Protein AF-A0A920KUC7-F1 (afdb_monomer)

Secondary structure (DSSP, 8-state):
-HHHH---HHHHHHHHHTT--HHHHT--SPPPPSSEEEEEEEP-GGGSTTS--S--SS----EEEEEEESSHHHHHHHHHHTTT----SS-PPP----TT-TTHHHHHHHHHHHHT-

pLDDT: mean 86.52, std 11.38, range [48.91, 98.19]

Nearest PDB structures (foldseek):
  1ce8-assembly1_A  TM=9.757E-01  e=3.580E-06  Escherichia coli
  1c30-assembly1_A  TM=9.766E-01  e=5.708E-06  Escherichia coli
  1bxr-assembly1_A  TM=9.116E-01  e=2.400E-06  Escherichia coli
  1a9x-assembly1_A  TM=9.111E-01  e=2.743E-06  Escherichia coli
  1jdb-assembly1_B  TM=9.089E-01  e=4.996E-06  Escherichia coli

Mean predicted aligned error: 7.34 Å

Solvent-accessible surface area (backbone atoms only — not comparable to full-atom values): 7554 Å² total; per-residue (Å²): 104,44,84,54,46,72,44,65,52,71,63,49,50,52,43,42,75,73,70,48,50,50,75,79,71,68,59,82,65,86,74,72,49,91,45,36,70,34,79,34,77,32,64,60,59,90,81,42,82,89,59,83,85,73,90,64,97,66,91,70,59,81,47,72,35,73,9,72,27,89,41,65,70,56,4,44,53,48,15,53,50,60,75,70,54,83,77,72,93,76,71,91,80,89,85,83,78,57,96,87,51,89,62,57,64,66,52,52,52,56,50,53,65,59,73,79,110

Radius of gyration: 20.12 Å; Cα contacts (8 Å, |Δi|>4): 106; chains: 1; bounding box: 48×41×48 Å

Foldseek 3Di:
DCVQLVNPVVVLVVVVVVPDDCVRSVNPDDRDGPWDKDKDFAAPPVVDPPDDPDDDPDDRGDDIDMATDRDPVRRVVRRCVVNVDDDDQADDDDDDDDPVDPCRVVVVVVVVVSNVD

Sequence (117 aa):
MAKATGQPLARIATRLMAGETLQQVGLTTEPQPPLQTIKEAVLPFRRFPGADTVLGPEMRSTGEVMGSADSFGMAYAKAELGPAKHYPPQAQCFCRPTTATNRSGSLAERLAKRASL

Structure (mmCIF, N/CA/C/O backbone):
data_AF-A0A920KUC7-F1
#
_entry.id   AF-A0A920KUC7-F1
#
loop_
_atom_site.group_PDB
_atom_site.id
_atom_site.type_symbol
_atom_site.label_atom_id
_atom_site.label_alt_id
_atom_site.label_comp_id
_atom_site.label_asym_id
_atom_site.label_entity_id
_atom_site.label_seq_id
_atom_site.pdbx_PDB_ins_code
_atom_site.Cartn_x
_atom_site.Cartn_y
_atom_site.Cartn_z
_atom_site.occupancy
_atom_site.B_iso_or_equiv
_atom_site.auth_seq_id
_atom_site.auth_comp_id
_atom_site.auth_asym_id
_atom_site.auth_atom_id
_atom_site.pdbx_PDB_model_num
ATOM 1 N N . MET A 1 1 ? -2.573 1.722 3.716 1.00 86.56 1 MET A N 1
ATOM 2 C CA . MET A 1 1 ? -2.885 1.710 5.162 1.00 86.56 1 MET A CA 1
ATOM 3 C C . MET A 1 1 ? -4.259 1.140 5.476 1.00 86.56 1 MET A C 1
ATOM 5 O O . MET A 1 1 ? -4.277 0.037 5.984 1.00 86.56 1 MET A O 1
ATOM 9 N N . ALA A 1 2 ? -5.383 1.773 5.113 1.00 92.50 2 ALA A N 1
ATOM 10 C CA . ALA A 1 2 ? -6.730 1.270 5.456 1.00 92.50 2 ALA A CA 1
ATOM 11 C C . ALA A 1 2 ? -6.964 -0.223 5.127 1.00 92.50 2 ALA A C 1
ATOM 13 O O . ALA A 1 2 ? -7.384 -0.994 5.980 1.00 92.50 2 ALA A O 1
ATOM 14 N N . LYS A 1 3 ? -6.605 -0.665 3.912 1.00 93.25 3 LYS A N 1
ATOM 15 C CA . LYS A 1 3 ? -6.687 -2.086 3.521 1.00 93.25 3 LYS A CA 1
ATOM 16 C C . LYS A 1 3 ? -5.716 -2.998 4.280 1.00 93.25 3 LYS A C 1
ATOM 18 O O . LYS A 1 3 ? -6.011 -4.167 4.455 1.00 93.25 3 LYS A O 1
ATOM 23 N N . ALA A 1 4 ? -4.562 -2.478 4.696 1.00 94.75 4 ALA A N 1
ATOM 24 C CA . ALA A 1 4 ? -3.546 -3.249 5.412 1.00 94.75 4 ALA A CA 1
ATOM 25 C C . ALA A 1 4 ? -3.953 -3.494 6.871 1.00 94.75 4 ALA A C 1
ATOM 27 O O . ALA A 1 4 ? -3.720 -4.568 7.408 1.00 94.75 4 ALA A O 1
ATOM 28 N N . THR A 1 5 ? -4.575 -2.495 7.499 1.00 93.50 5 THR A N 1
ATOM 29 C CA . THR A 1 5 ? -5.006 -2.540 8.901 1.00 93.50 5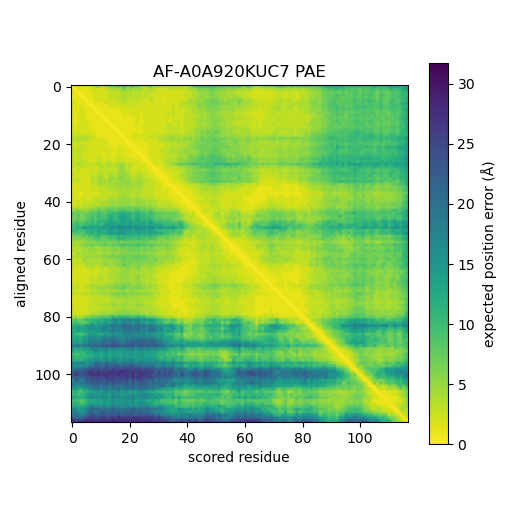 THR A CA 1
ATOM 30 C C . THR A 1 5 ? -6.444 -3.027 9.075 1.00 93.50 5 THR A C 1
ATOM 32 O O . THR A 1 5 ? -6.877 -3.255 10.198 1.00 93.50 5 THR A O 1
ATOM 35 N N . GLY A 1 6 ? -7.214 -3.129 7.987 1.00 93.25 6 GLY A N 1
ATOM 36 C CA . GLY A 1 6 ? -8.649 -3.431 8.018 1.00 93.25 6 GLY A CA 1
ATOM 37 C C . GLY A 1 6 ? -9.521 -2.282 8.539 1.00 93.25 6 GLY A C 1
ATOM 38 O O . GLY A 1 6 ? -10.737 -2.428 8.625 1.00 93.25 6 GLY A O 1
ATOM 39 N N . GLN A 1 7 ? -8.928 -1.131 8.869 1.00 94.12 7 GLN A N 1
ATOM 40 C CA . GLN A 1 7 ? -9.648 -0.000 9.444 1.00 94.12 7 GLN A CA 1
ATOM 41 C C . GLN A 1 7 ? -10.237 0.898 8.348 1.00 94.12 7 GLN A C 1
ATOM 43 O O . GLN A 1 7 ? -9.507 1.316 7.440 1.00 94.12 7 GLN A O 1
ATOM 48 N N . PRO A 1 8 ? -11.526 1.283 8.429 1.00 94.94 8 PRO A N 1
ATOM 49 C CA . PRO A 1 8 ? -12.152 2.191 7.472 1.00 94.94 8 PRO A CA 1
ATOM 50 C C . PRO A 1 8 ? -11.743 3.651 7.749 1.00 94.94 8 PRO A C 1
ATOM 52 O O . PRO A 1 8 ? -12.571 4.491 8.097 1.00 94.94 8 PRO A O 1
ATOM 55 N N . LEU A 1 9 ? -10.452 3.965 7.583 1.00 94.69 9 LEU A N 1
ATOM 56 C CA . LEU A 1 9 ? -9.844 5.234 8.007 1.00 94.69 9 LEU A CA 1
ATOM 57 C C . LEU A 1 9 ? -10.532 6.478 7.425 1.00 94.69 9 LEU A C 1
ATOM 59 O O . LEU A 1 9 ? -10.701 7.455 8.141 1.00 94.69 9 LEU A O 1
ATOM 63 N N . ALA A 1 10 ? -10.994 6.443 6.171 1.00 96.12 10 ALA A N 1
ATOM 64 C CA . ALA A 1 10 ? -11.725 7.566 5.573 1.00 96.12 10 ALA A CA 1
ATOM 65 C C . ALA A 1 10 ? -13.085 7.819 6.259 1.00 96.12 10 ALA A C 1
ATOM 67 O O . ALA A 1 10 ? -13.475 8.963 6.494 1.00 96.12 10 ALA A O 1
ATOM 68 N N . ARG A 1 11 ? -13.796 6.750 6.643 1.00 96.19 11 ARG A N 1
ATOM 69 C CA . ARG A 1 11 ? -15.055 6.844 7.399 1.00 96.19 11 ARG A CA 1
ATOM 70 C C . ARG A 1 11 ? -14.814 7.321 8.831 1.00 96.19 11 ARG A C 1
ATOM 72 O O . ARG A 1 11 ? -15.609 8.074 9.376 1.00 96.19 11 ARG A O 1
ATOM 79 N N . ILE A 1 12 ? -13.717 6.887 9.445 1.00 96.25 12 ILE A N 1
ATOM 80 C CA . ILE A 1 12 ? -13.323 7.359 10.775 1.00 96.25 12 ILE A CA 1
ATOM 81 C C . ILE A 1 12 ? -12.975 8.852 10.715 1.00 96.25 12 ILE A C 1
ATOM 83 O O . ILE A 1 12 ? -13.512 9.631 11.493 1.00 96.25 12 ILE A O 1
ATOM 87 N N . ALA A 1 13 ? -12.159 9.272 9.745 1.00 96.38 13 ALA A N 1
ATOM 88 C CA . ALA A 1 13 ? -11.766 10.669 9.573 1.00 96.38 13 ALA A CA 1
ATOM 89 C C . ALA A 1 13 ? -12.971 11.595 9.351 1.00 96.38 13 ALA A C 1
ATOM 91 O O . ALA A 1 13 ? -13.027 12.676 9.923 1.00 96.38 13 ALA A O 1
ATOM 92 N N . THR A 1 14 ? -13.965 11.164 8.570 1.00 98.06 14 THR A N 1
ATOM 93 C CA . THR A 1 14 ? -15.197 11.947 8.357 1.00 98.06 14 THR A CA 1
ATOM 94 C C . THR A 1 14 ? -16.026 12.116 9.628 1.00 98.06 14 THR A C 1
ATOM 96 O O . THR A 1 14 ? -16.520 13.212 9.871 1.00 98.06 14 THR A O 1
ATOM 99 N N . ARG A 1 15 ? -16.115 11.090 10.484 1.00 98.06 15 ARG A N 1
ATOM 100 C CA . ARG A 1 15 ? -16.755 11.194 11.809 1.00 98.06 15 ARG A CA 1
ATOM 101 C C . ARG A 1 15 ? -16.008 12.144 12.746 1.00 98.06 15 ARG A C 1
ATOM 103 O O . ARG A 1 15 ? -16.635 12.969 13.401 1.00 98.06 15 ARG A O 1
ATOM 110 N N . LEU A 1 16 ? -14.675 12.082 12.749 1.00 97.69 16 LEU A N 1
ATOM 111 C CA . LEU A 1 16 ? -13.844 13.015 13.519 1.00 97.69 16 LEU A CA 1
ATOM 112 C C . LEU A 1 16 ? -14.050 14.465 13.057 1.00 97.69 16 LEU A C 1
ATOM 114 O O . LEU A 1 16 ? -14.238 15.356 13.878 1.00 97.69 16 LEU A O 1
ATOM 118 N N . MET A 1 17 ? -14.086 14.702 11.741 1.00 98.19 17 MET A N 1
ATOM 119 C CA . MET A 1 17 ? -14.386 16.029 11.184 1.00 98.19 17 MET A CA 1
ATOM 120 C C . MET A 1 17 ? -15.801 16.516 11.532 1.00 98.19 17 MET A C 1
ATOM 122 O O . MET A 1 17 ? -16.015 17.720 11.624 1.00 98.19 17 MET A O 1
ATOM 126 N N . ALA A 1 18 ? -16.752 15.604 11.755 1.00 98.19 18 ALA A N 1
ATOM 127 C CA . ALA A 1 18 ? -18.110 15.923 12.200 1.00 98.19 18 ALA A CA 1
ATOM 128 C C . ALA A 1 18 ? -18.224 16.190 13.717 1.00 98.19 18 ALA A C 1
ATOM 130 O O . ALA A 1 18 ? -19.320 16.464 14.201 1.00 98.19 18 ALA A O 1
ATOM 131 N N . GLY A 1 19 ? -17.113 16.133 14.461 1.00 97.94 19 GLY A N 1
ATOM 132 C CA . GLY A 1 19 ? -17.051 16.465 15.887 1.00 97.94 19 GLY A CA 1
ATOM 133 C C . GLY A 1 19 ? -17.015 15.264 16.834 1.00 97.94 19 GLY A C 1
ATOM 134 O O . GLY A 1 19 ? -17.008 15.463 18.048 1.00 97.94 19 GLY A O 1
ATOM 135 N N . GLU A 1 20 ? -16.973 14.031 16.321 1.00 98.12 20 GLU A N 1
ATOM 136 C CA . GLU A 1 20 ? -16.756 12.859 17.173 1.00 98.12 20 GLU A CA 1
ATOM 137 C C . GLU A 1 20 ? -15.304 12.781 17.674 1.00 98.12 20 GLU A C 1
ATOM 139 O O . GLU A 1 20 ? -14.362 13.204 17.002 1.00 98.12 20 GLU A O 1
ATOM 144 N N . THR A 1 21 ? -15.097 12.194 18.851 1.00 97.69 21 THR A N 1
ATOM 145 C CA . THR A 1 21 ? -13.767 11.972 19.430 1.00 97.69 21 THR A CA 1
ATOM 146 C C . THR A 1 21 ? -13.176 10.620 19.022 1.00 97.69 21 THR A C 1
ATOM 148 O O . THR A 1 21 ? -13.885 9.699 18.610 1.00 97.69 21 THR A O 1
ATOM 151 N N . LEU A 1 22 ? -11.860 10.451 19.203 1.00 96.12 22 LEU A N 1
ATOM 152 C CA . LEU A 1 22 ? -11.170 9.174 18.965 1.00 96.12 22 LEU A CA 1
ATOM 153 C C . LEU A 1 22 ? -11.753 8.020 19.801 1.00 96.12 22 LEU A C 1
ATOM 155 O O . LEU A 1 22 ? -11.808 6.881 19.333 1.00 96.12 22 LEU A O 1
ATOM 159 N N . GLN A 1 23 ? -12.237 8.319 21.010 1.00 96.62 23 GLN A N 1
ATOM 160 C CA . GLN A 1 23 ? -12.908 7.355 21.881 1.00 96.62 23 GLN A CA 1
ATOM 161 C C . GLN A 1 23 ? -14.254 6.907 21.294 1.00 96.62 23 GLN A C 1
ATOM 163 O O . GLN A 1 23 ? -14.556 5.717 21.313 1.00 96.62 23 GLN A O 1
ATOM 168 N N . GLN A 1 24 ? -15.039 7.831 20.728 1.00 96.94 24 GLN A N 1
ATOM 169 C CA . GLN A 1 24 ? -16.347 7.536 20.122 1.00 96.94 24 GLN A CA 1
ATOM 170 C C . GLN A 1 24 ? -16.233 6.735 18.814 1.00 96.94 24 GLN A C 1
ATOM 172 O O . GLN A 1 24 ? -17.100 5.917 18.492 1.00 96.94 24 GLN A O 1
ATOM 177 N N . VAL A 1 25 ? -15.148 6.930 18.059 1.00 95.75 25 VAL A N 1
ATOM 178 C CA . VAL A 1 25 ? -14.870 6.157 16.834 1.00 95.75 25 VAL A CA 1
ATOM 179 C C . VAL A 1 25 ? -14.098 4.858 17.092 1.00 95.75 25 VAL A C 1
ATOM 181 O O . VAL A 1 25 ? -13.931 4.073 16.160 1.00 95.75 25 VAL A O 1
ATOM 184 N N . GLY A 1 26 ? -13.654 4.612 18.330 1.00 93.62 26 GLY A N 1
ATOM 185 C CA . GLY A 1 26 ? -12.977 3.377 18.736 1.00 93.62 26 GLY A CA 1
ATOM 186 C C . GLY A 1 26 ? -11.540 3.224 18.223 1.00 93.62 26 GLY A C 1
ATOM 187 O O . GLY A 1 26 ? -11.032 2.107 18.187 1.00 93.62 26 GLY A O 1
ATOM 188 N N . LEU A 1 27 ? -10.879 4.317 17.821 1.00 9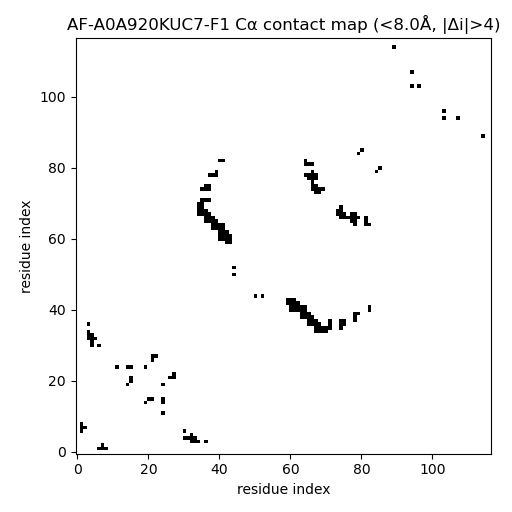3.38 27 LEU A N 1
ATOM 189 C CA . LEU A 1 27 ? -9.491 4.312 17.336 1.00 93.38 27 LEU A CA 1
ATOM 190 C C . LEU A 1 27 ? -8.567 4.947 18.381 1.00 93.38 27 LEU A C 1
ATOM 192 O O . LEU A 1 27 ? -8.037 6.040 18.194 1.00 93.38 27 LEU A O 1
ATOM 196 N N . THR A 1 28 ? -8.427 4.272 19.519 1.00 93.75 28 THR A N 1
ATOM 197 C CA . THR A 1 28 ? -7.632 4.747 20.664 1.00 93.75 28 THR A CA 1
ATOM 198 C C . THR A 1 28 ? -6.190 4.245 20.652 1.00 93.75 28 THR A C 1
ATOM 200 O O . THR A 1 28 ? -5.356 4.767 21.388 1.00 93.75 28 THR A O 1
ATOM 203 N N . THR A 1 29 ? -5.883 3.258 19.813 1.00 93.62 29 THR A N 1
ATOM 204 C CA . THR A 1 29 ? -4.544 2.692 19.634 1.00 93.62 29 THR A CA 1
ATOM 205 C C . THR A 1 29 ? -4.200 2.598 18.152 1.00 93.62 29 THR A C 1
ATOM 207 O O . THR A 1 29 ? -5.082 2.558 17.290 1.00 93.62 29 THR A O 1
ATOM 210 N N . GLU A 1 30 ? -2.903 2.581 17.841 1.00 92.81 30 GLU 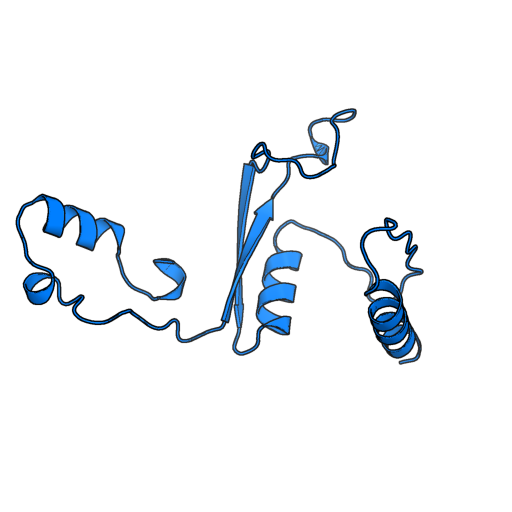A N 1
ATOM 211 C CA . GLU A 1 30 ? -2.441 2.423 16.466 1.00 92.81 30 GLU A CA 1
ATOM 212 C C . GLU A 1 30 ? -2.720 0.992 15.970 1.00 92.81 30 GLU A C 1
ATOM 214 O O . GLU A 1 30 ? -2.215 0.027 16.556 1.00 92.81 30 GLU A O 1
ATOM 219 N N . PRO A 1 31 ? -3.511 0.821 14.896 1.00 91.88 31 PRO A N 1
ATOM 220 C CA . PRO A 1 31 ? -3.867 -0.496 14.402 1.00 91.88 31 PRO A CA 1
ATOM 221 C C . PRO A 1 31 ? -2.655 -1.163 13.749 1.00 91.88 31 PRO A C 1
ATOM 223 O O . PRO A 1 31 ? -2.083 -0.644 12.791 1.00 91.88 31 PRO A O 1
ATOM 226 N N . GLN A 1 32 ? -2.303 -2.350 14.236 1.00 92.50 32 GLN A N 1
ATOM 227 C CA . GLN A 1 32 ? -1.206 -3.143 13.692 1.00 92.50 32 GLN A CA 1
ATOM 228 C C . GLN A 1 32 ? -1.711 -4.029 12.542 1.00 92.50 32 GLN A C 1
ATOM 230 O O . GLN A 1 32 ? -2.657 -4.797 12.740 1.00 92.50 32 GLN A O 1
ATOM 235 N N . PRO A 1 33 ? -1.120 -3.946 11.335 1.00 93.06 33 PRO A N 1
ATOM 236 C CA . PRO A 1 33 ? -1.436 -4.870 10.253 1.00 93.06 33 PRO A CA 1
ATOM 237 C C . PRO A 1 33 ? -1.126 -6.321 10.662 1.00 93.06 33 PRO A C 1
ATOM 239 O O . PRO A 1 33 ? -0.036 -6.578 11.172 1.00 93.06 33 PRO A O 1
ATOM 242 N N . PRO A 1 34 ? -2.022 -7.289 10.402 1.00 93.38 34 PRO A N 1
ATOM 243 C CA . PRO A 1 34 ? -1.778 -8.694 10.737 1.00 93.38 34 PRO A CA 1
ATOM 244 C C . PRO A 1 34 ? -0.756 -9.362 9.805 1.00 93.38 34 PRO A C 1
ATOM 246 O O . PRO A 1 34 ? -0.178 -10.384 10.156 1.00 93.38 34 PRO A O 1
ATOM 249 N N . LEU A 1 35 ? -0.548 -8.798 8.611 1.00 95.81 35 LEU A N 1
ATOM 250 C CA . LEU A 1 35 ? 0.352 -9.309 7.579 1.00 95.81 35 LEU A CA 1
ATOM 251 C C . LEU A 1 35 ? 1.315 -8.222 7.118 1.00 95.81 35 LEU A C 1
ATOM 253 O O . LEU A 1 35 ? 0.958 -7.039 7.050 1.00 95.81 35 LEU A O 1
ATOM 257 N N . GLN A 1 36 ? 2.491 -8.647 6.659 1.00 96.00 36 GLN A N 1
ATOM 258 C CA . GLN A 1 36 ? 3.382 -7.767 5.919 1.00 96.00 36 GLN A CA 1
ATOM 259 C C . GLN A 1 36 ? 2.728 -7.377 4.603 1.00 96.00 36 GLN A C 1
ATOM 261 O O . GLN A 1 36 ? 2.258 -8.221 3.839 1.00 96.00 36 GLN A O 1
ATOM 266 N N . THR A 1 37 ? 2.688 -6.076 4.349 1.00 96.25 37 THR A N 1
ATOM 267 C CA . THR A 1 37 ? 1.954 -5.500 3.232 1.00 96.25 37 THR A CA 1
ATOM 268 C C . THR A 1 37 ? 2.816 -4.472 2.526 1.00 96.25 37 THR A C 1
ATOM 270 O O . THR A 1 37 ? 3.270 -3.509 3.140 1.00 96.25 37 THR A O 1
ATOM 273 N N . ILE A 1 38 ? 3.013 -4.659 1.225 1.00 96.50 38 ILE A N 1
ATOM 274 C CA . ILE A 1 38 ? 3.896 -3.835 0.402 1.00 96.50 38 ILE A CA 1
ATOM 275 C C . ILE A 1 38 ? 3.098 -3.225 -0.739 1.00 96.50 38 ILE A C 1
ATOM 277 O O . ILE A 1 38 ? 2.286 -3.900 -1.370 1.00 96.50 38 ILE A O 1
ATOM 281 N N . LYS A 1 39 ? 3.335 -1.936 -0.986 1.00 95.94 39 LYS A N 1
ATOM 282 C CA . LYS A 1 39 ? 2.780 -1.189 -2.112 1.00 95.94 39 LYS A CA 1
ATOM 283 C C . LYS A 1 39 ? 3.877 -0.974 -3.143 1.00 95.94 39 LYS A C 1
ATOM 285 O O . LYS A 1 39 ? 4.897 -0.381 -2.805 1.00 95.94 39 LYS A O 1
ATOM 290 N N . GLU A 1 40 ? 3.626 -1.388 -4.376 1.00 95.44 40 GLU A N 1
ATOM 291 C CA .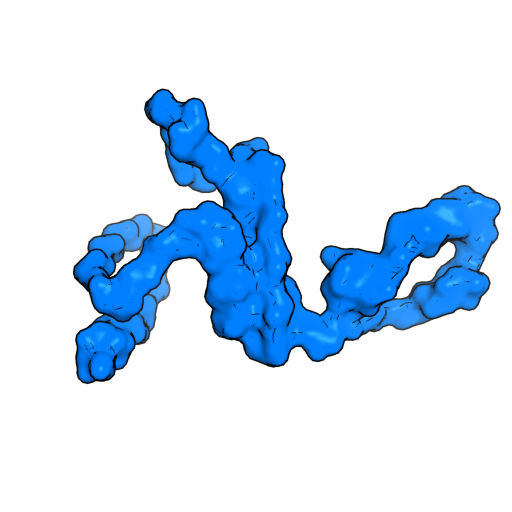 GLU A 1 40 ? 4.526 -1.167 -5.508 1.00 95.44 40 GLU A CA 1
ATOM 292 C C . GLU A 1 40 ? 3.858 -0.248 -6.536 1.00 95.44 40 GLU A C 1
ATOM 294 O O . GLU A 1 40 ? 2.641 -0.298 -6.742 1.00 95.44 40 GLU A O 1
ATOM 299 N N . ALA A 1 41 ? 4.638 0.643 -7.148 1.00 94.00 41 ALA A N 1
ATOM 300 C CA . ALA A 1 41 ? 4.135 1.617 -8.110 1.00 94.00 41 ALA A CA 1
ATOM 301 C C . ALA A 1 41 ? 4.129 1.055 -9.541 1.00 94.00 41 ALA A C 1
ATOM 303 O O . ALA A 1 41 ? 5.040 0.344 -9.960 1.00 94.00 41 ALA A O 1
ATOM 304 N N . VAL A 1 42 ? 3.119 1.429 -10.328 1.00 91.56 42 VAL A N 1
ATOM 305 C CA . VAL A 1 42 ? 3.026 1.098 -11.756 1.00 91.56 42 VAL A CA 1
ATOM 306 C C . VAL A 1 42 ? 3.416 2.324 -12.576 1.00 91.56 42 VAL A C 1
ATOM 308 O O . VAL A 1 42 ? 2.748 3.363 -12.528 1.00 91.56 42 VAL A O 1
ATOM 311 N N . LEU A 1 43 ? 4.507 2.205 -13.333 1.00 90.19 43 LEU A N 1
ATOM 312 C CA . LEU A 1 43 ? 5.074 3.285 -14.143 1.00 90.19 43 LEU A CA 1
ATOM 313 C C . LEU A 1 43 ? 4.717 3.089 -15.628 1.00 90.19 43 LEU A C 1
ATOM 315 O O . LEU A 1 43 ? 4.855 1.980 -16.151 1.00 90.19 43 LEU A O 1
ATOM 319 N N . PRO A 1 44 ? 4.273 4.138 -16.342 1.00 87.62 44 PRO A N 1
ATOM 320 C CA . PRO A 1 44 ? 3.754 4.025 -17.705 1.00 87.62 44 PRO A CA 1
ATOM 321 C C . PRO A 1 44 ? 4.853 4.010 -18.788 1.00 87.62 44 PRO A C 1
ATOM 323 O O . PRO A 1 44 ? 4.616 4.469 -19.902 1.00 87.62 44 PRO A O 1
ATOM 326 N N . PHE A 1 45 ? 6.048 3.476 -18.510 1.00 82.88 45 PHE A N 1
ATOM 327 C CA . PHE A 1 45 ? 7.206 3.573 -19.417 1.00 82.88 45 PHE A CA 1
ATOM 328 C C . PHE A 1 45 ? 6.954 2.989 -20.812 1.00 82.88 45 PHE A C 1
ATOM 330 O O . PHE A 1 45 ? 7.407 3.539 -21.808 1.00 82.88 45 PHE A O 1
ATOM 337 N N . ARG A 1 46 ? 6.159 1.916 -20.911 1.00 81.81 46 ARG A N 1
ATOM 338 C CA . ARG A 1 46 ? 5.792 1.311 -22.205 1.00 81.81 46 ARG A CA 1
ATOM 339 C C . ARG A 1 46 ? 4.913 2.211 -23.076 1.00 81.81 46 ARG A C 1
ATOM 341 O O . ARG A 1 46 ? 4.859 2.003 -24.281 1.00 81.81 46 ARG A O 1
ATOM 348 N N . ARG A 1 47 ? 4.191 3.163 -22.479 1.00 84.38 47 ARG A N 1
ATOM 349 C CA . ARG A 1 47 ? 3.272 4.054 -23.203 1.00 84.38 47 ARG A CA 1
ATOM 350 C C . ARG A 1 47 ? 3.970 5.290 -23.771 1.00 84.38 47 ARG A C 1
ATOM 352 O O . ARG A 1 47 ? 3.429 5.898 -24.684 1.00 84.38 47 ARG A O 1
ATOM 359 N N . PHE A 1 48 ? 5.146 5.644 -23.253 1.00 87.00 48 PHE A N 1
ATOM 360 C CA . PHE A 1 48 ? 5.870 6.863 -23.618 1.00 87.00 48 PHE A CA 1
ATOM 361 C C . PHE A 1 48 ? 7.309 6.535 -24.046 1.00 87.00 48 PHE A C 1
ATOM 363 O O . PHE A 1 48 ? 8.249 6.763 -23.279 1.00 87.00 48 PHE A O 1
ATOM 370 N N . PRO A 1 49 ? 7.506 5.967 -25.251 1.00 83.69 49 PRO A N 1
ATOM 371 C CA . PRO A 1 49 ? 8.845 5.707 -25.771 1.00 83.69 49 PRO A CA 1
ATOM 372 C C . PRO A 1 49 ? 9.626 7.024 -25.907 1.00 83.69 49 PRO A C 1
ATOM 374 O O . PRO A 1 49 ? 9.127 7.989 -26.479 1.00 83.69 49 PRO A O 1
ATOM 377 N N . GLY A 1 50 ? 10.841 7.071 -25.354 1.00 81.88 50 GLY A N 1
ATOM 378 C CA . GLY A 1 50 ? 11.689 8.272 -25.317 1.00 81.88 50 GLY A CA 1
ATOM 379 C C . GLY A 1 50 ? 11.580 9.099 -24.031 1.00 81.88 50 GLY A C 1
ATOM 380 O O . GLY A 1 50 ? 12.397 9.993 -23.821 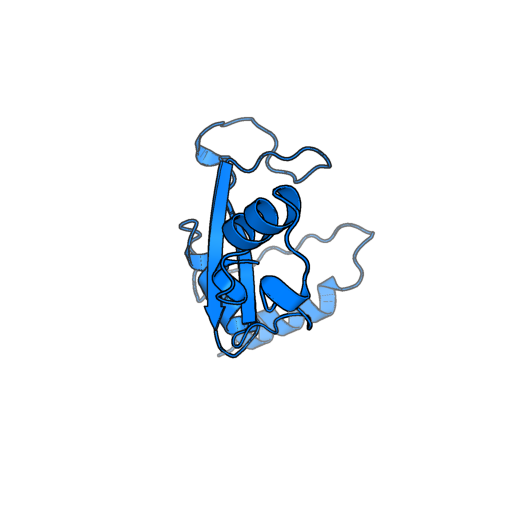1.00 81.88 50 GLY A O 1
ATOM 381 N N . ALA A 1 51 ? 10.626 8.790 -23.147 1.00 84.44 51 ALA A N 1
ATOM 382 C CA . ALA A 1 51 ? 10.616 9.354 -21.804 1.00 84.44 51 ALA A CA 1
ATOM 383 C C . ALA A 1 51 ? 11.736 8.743 -20.950 1.00 84.44 51 ALA A C 1
ATOM 385 O O . ALA A 1 51 ? 12.024 7.548 -21.048 1.00 84.44 51 ALA A O 1
ATOM 386 N N . ASP A 1 52 ? 12.332 9.557 -20.080 1.00 83.56 52 ASP A N 1
ATOM 387 C CA . ASP A 1 52 ? 13.298 9.074 -19.099 1.00 83.56 52 ASP A CA 1
ATOM 388 C C . ASP A 1 52 ? 12.623 8.086 -18.129 1.00 83.56 52 ASP A C 1
ATOM 390 O O . ASP A 1 52 ? 11.586 8.385 -17.525 1.00 83.56 52 ASP A O 1
ATOM 394 N N . THR A 1 53 ? 13.205 6.892 -18.009 1.00 85.25 53 THR A N 1
ATOM 395 C CA . THR A 1 53 ? 12.731 5.820 -17.126 1.00 85.25 53 THR A CA 1
ATOM 396 C C . THR A 1 53 ? 13.385 5.856 -15.744 1.00 85.25 53 THR A C 1
ATOM 398 O O . THR A 1 53 ? 13.181 4.942 -14.942 1.00 85.25 53 THR A O 1
ATOM 401 N N . VAL A 1 54 ? 14.196 6.876 -15.459 1.00 88.44 54 VAL A N 1
ATOM 402 C CA . VAL A 1 54 ? 14.842 7.078 -14.161 1.00 88.44 54 VAL A CA 1
ATOM 403 C C . VAL A 1 54 ? 13.858 7.688 -13.160 1.00 88.44 54 VAL A C 1
ATOM 405 O O . VAL A 1 54 ? 13.062 8.573 -13.473 1.00 88.44 54 VAL A O 1
ATOM 408 N N . LEU A 1 55 ? 13.904 7.193 -11.922 1.00 89.44 55 LEU A N 1
ATOM 409 C CA . LEU A 1 55 ? 13.129 7.754 -10.820 1.00 89.44 55 LEU A CA 1
ATOM 410 C C . LEU A 1 55 ? 13.724 9.100 -10.397 1.00 89.44 55 LEU A C 1
ATOM 412 O O . LEU A 1 55 ? 14.930 9.212 -10.186 1.00 89.44 55 LEU A O 1
ATOM 416 N N . GLY A 1 56 ? 12.863 10.098 -10.231 1.00 90.25 56 GLY A N 1
ATOM 417 C CA . GLY A 1 56 ? 13.238 11.438 -9.796 1.00 90.25 56 GLY A CA 1
ATOM 418 C C . GLY A 1 56 ? 12.391 11.925 -8.618 1.00 90.25 56 GLY A C 1
ATOM 419 O O . GLY A 1 56 ? 11.578 11.169 -8.084 1.00 90.25 56 GLY A O 1
ATOM 420 N N . PRO A 1 57 ? 12.557 13.196 -8.214 1.00 93.31 57 PRO A N 1
ATOM 421 C CA . PRO A 1 57 ? 11.753 13.807 -7.152 1.00 93.31 57 PRO A CA 1
ATOM 422 C C . PRO A 1 57 ? 10.280 14.002 -7.550 1.00 93.31 57 PRO A C 1
ATOM 424 O O . PRO A 1 57 ? 9.422 14.164 -6.688 1.00 93.31 57 PRO A O 1
ATOM 427 N N . GLU A 1 58 ? 9.978 13.987 -8.848 1.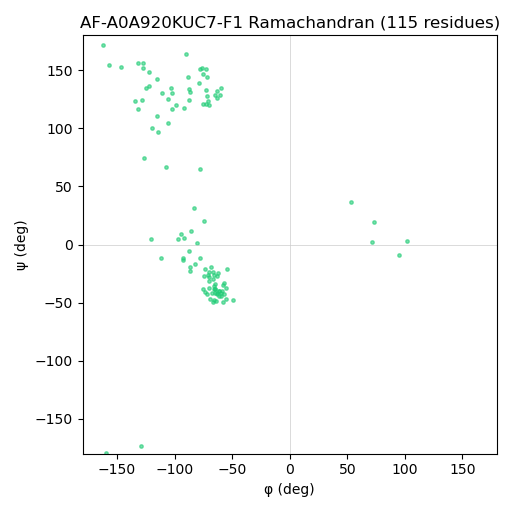00 93.50 58 GLU A N 1
ATOM 428 C CA . GLU A 1 58 ? 8.624 14.107 -9.382 1.00 93.50 58 GLU A CA 1
ATOM 429 C C . GLU A 1 58 ? 7.934 12.735 -9.476 1.00 93.50 58 GLU A C 1
ATOM 431 O O . GLU A 1 58 ? 8.494 11.768 -10.002 1.00 93.50 58 GLU A O 1
ATOM 436 N N . MET A 1 59 ? 6.682 12.651 -9.013 1.00 94.62 59 MET A N 1
ATOM 437 C CA . MET A 1 59 ? 5.872 11.436 -9.118 1.00 94.62 59 MET A CA 1
ATOM 438 C C . MET A 1 59 ? 5.405 11.207 -10.561 1.00 94.62 59 MET A C 1
ATOM 440 O O . MET A 1 59 ? 4.674 12.015 -11.123 1.00 94.62 59 MET A O 1
ATOM 444 N N . ARG A 1 60 ? 5.774 10.055 -11.137 1.00 91.25 60 ARG A N 1
ATOM 445 C CA . ARG A 1 60 ? 5.406 9.650 -12.512 1.00 91.25 60 ARG A CA 1
ATOM 446 C C . ARG A 1 60 ? 4.612 8.344 -12.596 1.00 91.25 60 ARG A C 1
ATOM 448 O O . ARG A 1 60 ? 4.366 7.826 -13.684 1.00 91.25 60 ARG A O 1
ATOM 455 N N . SER A 1 61 ? 4.245 7.760 -11.460 1.00 92.00 61 SER A N 1
ATOM 456 C CA . SER A 1 61 ? 3.439 6.541 -11.423 1.00 92.00 61 SER A CA 1
ATOM 457 C C . SER A 1 61 ? 1.977 6.833 -11.758 1.00 92.00 61 SER A C 1
ATOM 459 O O . SER A 1 61 ? 1.447 7.895 -11.451 1.00 92.00 61 SER A O 1
ATOM 461 N N . THR A 1 62 ? 1.324 5.871 -12.408 1.00 92.38 62 THR A N 1
ATOM 462 C CA . THR A 1 62 ? -0.088 5.973 -12.840 1.00 92.38 62 THR A CA 1
ATOM 463 C C . THR A 1 62 ? -1.003 5.020 -12.084 1.00 92.38 62 THR A C 1
ATOM 465 O O . THR A 1 62 ? -2.222 5.127 -12.163 1.00 92.38 62 THR A O 1
ATOM 468 N N . GLY A 1 63 ? -0.417 4.086 -11.341 1.00 92.81 63 GLY A N 1
ATOM 469 C CA . GLY A 1 63 ? -1.148 3.128 -10.537 1.00 92.81 63 GLY A CA 1
ATOM 470 C C . GLY A 1 63 ? -0.282 2.533 -9.442 1.00 92.81 63 GLY A C 1
ATOM 471 O O . GLY A 1 63 ? 0.899 2.859 -9.288 1.00 92.81 63 GLY A O 1
ATOM 472 N N . GLU A 1 64 ? -0.891 1.635 -8.686 1.00 95.25 64 GLU A N 1
ATOM 473 C CA . GLU A 1 64 ? -0.260 0.911 -7.596 1.00 95.25 64 GLU A CA 1
ATOM 474 C C . GLU A 1 64 ? -0.832 -0.497 -7.491 1.00 95.25 64 GLU A C 1
ATOM 476 O O . GLU A 1 64 ? -1.983 -0.751 -7.850 1.00 95.25 64 GLU A O 1
ATOM 481 N N . VAL A 1 65 ? -0.018 -1.405 -6.975 1.00 95.12 65 VAL A N 1
ATOM 482 C CA . VAL A 1 65 ? -0.416 -2.764 -6.617 1.00 95.12 65 VAL A CA 1
ATOM 483 C C . VAL A 1 65 ? 0.003 -3.046 -5.181 1.00 95.12 65 VAL A C 1
ATOM 485 O O . VAL A 1 65 ? 0.905 -2.404 -4.641 1.00 95.12 65 VAL A O 1
ATOM 488 N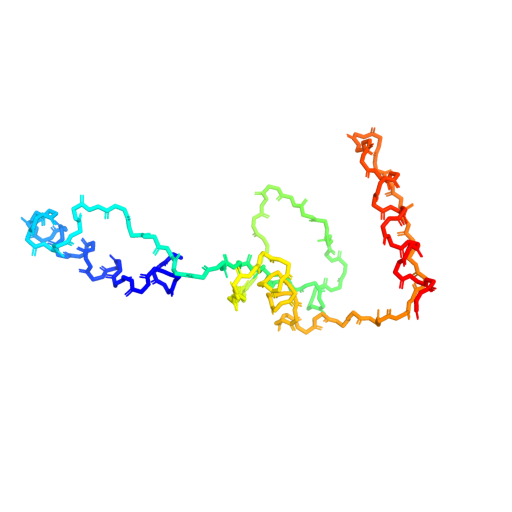 N . MET A 1 66 ? -0.672 -3.999 -4.548 1.00 96.06 66 MET A N 1
ATOM 489 C CA . MET A 1 66 ? -0.481 -4.333 -3.141 1.00 96.06 66 MET A CA 1
ATOM 490 C C . MET A 1 66 ? -0.246 -5.835 -3.003 1.00 96.06 66 MET A C 1
ATOM 492 O O . MET A 1 66 ? -1.069 -6.630 -3.453 1.00 96.06 66 MET A O 1
ATOM 496 N N . GLY A 1 67 ? 0.867 -6.215 -2.380 1.00 95.88 67 GLY A N 1
ATOM 497 C CA . GLY A 1 67 ? 1.180 -7.597 -2.026 1.00 95.88 67 GLY A CA 1
ATOM 498 C C . GLY A 1 67 ? 1.131 -7.792 -0.515 1.00 95.88 67 GLY A C 1
ATOM 499 O O . GLY A 1 67 ? 1.755 -7.027 0.217 1.00 95.88 67 GLY A O 1
ATOM 500 N N . SER A 1 68 ? 0.418 -8.822 -0.051 1.00 96.06 68 SER A N 1
ATOM 501 C CA . SER A 1 68 ? 0.323 -9.173 1.373 1.00 96.06 68 SER A CA 1
ATOM 502 C C . SER A 1 68 ? 0.726 -10.629 1.628 1.00 96.06 68 SER A C 1
ATOM 504 O O . SER A 1 68 ? 0.335 -11.541 0.883 1.00 96.06 68 SER A O 1
ATOM 506 N N . ALA A 1 69 ? 1.539 -10.853 2.660 1.00 96.75 69 ALA A N 1
ATOM 507 C CA . ALA A 1 69 ? 1.998 -12.174 3.097 1.00 96.75 69 ALA A CA 1
ATOM 508 C C . ALA A 1 69 ? 2.540 -12.129 4.536 1.00 96.75 69 ALA A C 1
ATOM 510 O O . ALA A 1 69 ? 2.758 -11.053 5.085 1.00 96.75 69 ALA A O 1
ATOM 511 N N . ASP A 1 70 ? 2.828 -13.291 5.118 1.00 96.56 70 ASP A N 1
ATOM 512 C CA . ASP A 1 70 ? 3.393 -13.390 6.474 1.00 96.56 70 ASP A CA 1
ATOM 513 C C . ASP A 1 70 ? 4.846 -12.894 6.561 1.00 96.56 70 ASP A C 1
ATOM 515 O O . ASP A 1 70 ? 5.315 -12.481 7.618 1.00 96.56 70 ASP A O 1
ATOM 519 N N . SER A 1 71 ? 5.578 -12.903 5.442 1.00 96.44 71 SER A N 1
ATOM 520 C CA . SER A 1 71 ? 6.968 -12.452 5.377 1.00 96.44 71 SER A CA 1
ATOM 521 C C . SER A 1 71 ? 7.163 -11.329 4.367 1.00 96.44 71 SER A C 1
ATOM 523 O O . SER A 1 71 ? 6.513 -11.277 3.319 1.00 96.44 71 SER A O 1
ATOM 525 N N . PHE A 1 72 ? 8.125 -10.450 4.657 1.00 94.12 72 PHE A N 1
ATOM 526 C CA . PHE A 1 72 ? 8.483 -9.332 3.785 1.00 94.12 72 PHE A CA 1
ATOM 527 C C . PHE A 1 72 ? 8.831 -9.799 2.364 1.00 94.12 72 PHE A C 1
ATOM 529 O O . PHE A 1 72 ? 8.320 -9.251 1.393 1.00 94.12 72 PHE A O 1
ATOM 536 N N . GLY A 1 73 ? 9.657 -10.844 2.233 1.00 93.81 73 GLY A N 1
ATOM 537 C CA . GLY A 1 73 ? 10.103 -11.340 0.928 1.00 93.81 73 GLY A CA 1
ATOM 538 C C . GLY A 1 73 ? 8.952 -11.836 0.050 1.00 93.81 73 GLY A C 1
ATOM 539 O O . GLY A 1 73 ? 8.926 -11.547 -1.145 1.00 93.81 73 GLY A O 1
ATOM 540 N N . MET A 1 74 ? 7.972 -12.523 0.644 1.00 94.38 74 MET A N 1
ATOM 541 C CA . MET A 1 74 ? 6.792 -13.001 -0.081 1.00 94.38 74 MET A CA 1
ATOM 542 C C . MET A 1 74 ? 5.825 -11.869 -0.421 1.00 94.38 74 MET A C 1
ATOM 544 O O . MET A 1 74 ? 5.297 -11.836 -1.531 1.00 94.38 74 MET A O 1
ATOM 548 N N . ALA A 1 75 ? 5.603 -10.929 0.501 1.00 95.88 75 ALA A N 1
ATOM 549 C CA . ALA A 1 75 ? 4.775 -9.755 0.237 1.00 95.88 75 ALA A CA 1
ATOM 550 C C . ALA A 1 75 ? 5.372 -8.914 -0.903 1.00 95.88 75 ALA A C 1
ATOM 552 O O . ALA A 1 75 ? 4.642 -8.475 -1.791 1.00 95.88 75 ALA A O 1
ATOM 553 N N . TYR A 1 76 ? 6.702 -8.775 -0.924 1.00 94.69 76 TYR A N 1
ATOM 554 C CA . TYR A 1 76 ? 7.438 -8.041 -1.952 1.00 94.69 76 TYR A CA 1
ATOM 555 C C . TYR A 1 76 ? 7.329 -8.740 -3.304 1.00 94.69 76 TYR A C 1
ATOM 557 O O . TYR A 1 76 ? 6.926 -8.121 -4.281 1.00 94.69 76 TYR A O 1
ATOM 565 N N . ALA A 1 77 ? 7.581 -10.052 -3.348 1.00 92.19 77 ALA A N 1
ATOM 566 C CA . ALA A 1 77 ? 7.432 -10.837 -4.570 1.00 92.19 77 ALA A CA 1
ATOM 567 C C . ALA A 1 77 ? 6.008 -10.745 -5.146 1.00 92.19 77 ALA A C 1
ATOM 569 O O . ALA A 1 77 ? 5.842 -10.545 -6.346 1.00 92.19 77 ALA A O 1
ATOM 570 N N . LYS A 1 78 ? 4.970 -10.822 -4.300 1.00 92.88 78 LYS A N 1
ATOM 571 C CA . LYS A 1 78 ? 3.575 -10.641 -4.736 1.00 92.88 78 LYS A CA 1
ATOM 572 C C . LYS A 1 78 ? 3.313 -9.235 -5.283 1.00 92.88 78 LYS A C 1
ATOM 574 O O . LYS A 1 78 ? 2.627 -9.106 -6.294 1.00 92.88 78 LYS A O 1
ATOM 579 N N . ALA A 1 79 ? 3.847 -8.200 -4.634 1.00 94.25 79 ALA A N 1
ATOM 580 C CA . ALA A 1 79 ? 3.704 -6.823 -5.098 1.00 94.25 79 ALA A CA 1
ATOM 581 C C . ALA A 1 79 ? 4.404 -6.609 -6.451 1.00 94.25 79 ALA A C 1
ATOM 583 O O . ALA A 1 79 ? 3.845 -5.953 -7.318 1.00 94.25 79 ALA A O 1
ATOM 584 N N . GLU A 1 80 ? 5.568 -7.220 -6.671 1.00 91.94 80 GLU A N 1
ATOM 585 C CA . GLU A 1 80 ? 6.328 -7.118 -7.925 1.00 91.94 80 GLU A CA 1
ATOM 586 C C . GLU A 1 80 ? 5.726 -7.921 -9.088 1.00 91.94 80 GLU A C 1
ATOM 588 O O . GLU A 1 80 ? 5.886 -7.545 -10.247 1.00 91.94 80 GLU A O 1
ATOM 593 N N . LEU A 1 81 ? 4.998 -9.007 -8.813 1.00 87.69 81 LEU A N 1
ATOM 594 C CA . LEU A 1 81 ? 4.294 -9.773 -9.852 1.00 87.69 81 LEU A CA 1
ATOM 595 C C . LEU A 1 81 ? 3.082 -9.017 -10.425 1.00 87.69 81 LEU A C 1
ATOM 597 O O . LEU A 1 81 ? 2.702 -9.233 -11.576 1.00 87.69 81 LEU A O 1
ATOM 601 N N . GLY A 1 82 ? 2.489 -8.110 -9.643 1.00 80.12 82 GLY A N 1
ATOM 602 C CA . GLY A 1 82 ? 1.292 -7.352 -10.014 1.00 80.12 82 GLY A CA 1
ATOM 603 C C . GLY A 1 82 ? 1.416 -6.510 -11.296 1.00 80.12 82 GLY A C 1
ATOM 604 O O . GLY A 1 82 ? 0.557 -6.640 -12.167 1.00 80.12 82 GLY A O 1
ATOM 605 N N . PRO A 1 83 ? 2.459 -5.675 -11.489 1.00 79.31 83 PRO A N 1
ATOM 606 C CA . PRO A 1 83 ? 2.597 -4.779 -12.640 1.00 79.31 83 PRO A CA 1
ATOM 607 C C . PRO A 1 83 ? 2.973 -5.501 -13.949 1.00 79.31 83 PRO A C 1
ATOM 609 O O . PRO A 1 83 ? 3.507 -4.870 -14.861 1.00 79.31 83 PRO A O 1
ATOM 612 N N . ALA A 1 84 ? 2.743 -6.818 -14.042 1.00 67.56 84 ALA A N 1
ATOM 613 C CA . ALA A 1 84 ? 3.165 -7.680 -15.146 1.00 67.56 84 ALA A CA 1
ATOM 614 C C . ALA A 1 84 ? 4.674 -7.579 -15.447 1.00 67.56 84 ALA A C 1
ATOM 616 O O . ALA A 1 84 ? 5.109 -7.627 -16.605 1.00 67.56 84 ALA A O 1
ATOM 617 N N . LYS A 1 85 ? 5.485 -7.421 -14.392 1.00 70.06 85 LYS A N 1
ATOM 618 C CA . LYS A 1 85 ? 6.939 -7.560 -14.479 1.00 70.06 85 LYS A CA 1
ATOM 619 C C . LYS A 1 85 ? 7.243 -9.057 -14.583 1.00 70.06 85 LYS A C 1
ATOM 621 O O . LYS A 1 85 ? 6.835 -9.844 -13.733 1.00 70.06 85 LYS A O 1
ATOM 626 N N . HIS A 1 86 ? 7.910 -9.461 -15.660 1.00 71.19 86 HIS A N 1
ATOM 627 C CA . HIS A 1 86 ? 8.322 -10.847 -15.846 1.00 71.19 86 HIS A CA 1
ATOM 628 C C . HIS A 1 86 ? 9.729 -11.023 -15.282 1.00 71.19 86 HIS A C 1
ATOM 630 O O . HIS A 1 86 ? 10.671 -10.394 -15.764 1.00 71.19 86 HIS A O 1
ATOM 636 N N . TYR A 1 87 ? 9.858 -11.871 -14.265 1.00 75.31 87 TYR A N 1
ATOM 637 C CA . TYR A 1 87 ? 11.141 -12.230 -13.676 1.00 75.31 87 TYR A CA 1
ATOM 638 C C . TYR A 1 87 ? 11.498 -13.650 -14.113 1.00 75.31 87 TYR A C 1
ATOM 640 O O . TYR A 1 87 ? 10.898 -14.598 -13.601 1.00 75.31 87 TYR A O 1
ATOM 648 N N . PRO A 1 88 ? 12.431 -13.824 -15.064 1.00 76.69 88 PRO A N 1
ATOM 649 C CA . PRO A 1 88 ? 12.895 -15.155 -15.419 1.00 76.69 88 PRO A CA 1
ATOM 650 C C . PRO A 1 88 ? 13.594 -15.793 -14.203 1.00 76.69 88 PRO A C 1
ATOM 652 O O . PRO A 1 88 ? 14.439 -15.143 -13.582 1.00 76.69 88 PRO A O 1
ATOM 655 N N . PRO A 1 89 ? 13.263 -17.047 -13.843 1.00 70.81 89 PRO A N 1
ATOM 656 C CA . PRO A 1 89 ? 13.843 -17.720 -12.678 1.00 70.81 89 PRO A CA 1
ATOM 657 C C . PRO A 1 89 ? 15.345 -17.986 -12.840 1.00 70.81 89 PRO A C 1
ATOM 659 O O . PRO A 1 89 ? 16.068 -18.040 -11.851 1.00 70.81 89 PRO A O 1
ATOM 662 N N . GLN A 1 90 ? 15.817 -18.101 -14.082 1.00 75.19 90 GLN A N 1
ATOM 663 C CA . GLN A 1 90 ? 17.224 -18.227 -14.439 1.00 75.19 90 GLN A CA 1
ATOM 664 C C . GLN A 1 90 ? 17.526 -17.229 -15.559 1.00 75.19 90 GLN A C 1
ATOM 666 O O . GLN A 1 90 ? 16.948 -17.306 -16.643 1.00 75.19 90 GLN A O 1
ATOM 671 N N . ALA A 1 91 ? 18.399 -16.260 -15.286 1.00 72.94 91 ALA A N 1
ATOM 672 C CA . ALA A 1 91 ? 18.865 -15.292 -16.271 1.00 72.94 91 ALA A CA 1
ATOM 673 C C . ALA A 1 91 ? 20.219 -14.705 -15.867 1.00 72.94 91 ALA A C 1
ATOM 675 O O . ALA A 1 91 ? 20.565 -14.634 -14.687 1.00 72.94 91 ALA A O 1
ATOM 676 N N . GLN A 1 92 ? 20.971 -14.243 -16.864 1.00 78.94 92 GLN A N 1
ATOM 677 C CA . GLN A 1 92 ? 22.174 -13.452 -16.631 1.00 78.94 92 GLN A CA 1
ATOM 678 C C . GLN A 1 92 ? 21.770 -12.059 -16.131 1.00 78.94 92 GLN A C 1
ATOM 680 O O . GLN A 1 92 ? 20.943 -11.383 -16.743 1.00 78.94 92 GLN A O 1
ATOM 685 N N . CYS A 1 93 ? 22.341 -11.631 -15.004 1.00 77.75 93 CYS A N 1
ATOM 686 C CA . CYS A 1 93 ? 22.100 -10.312 -14.425 1.00 77.75 93 CYS A CA 1
ATOM 687 C C . CYS A 1 93 ? 23.280 -9.385 -14.736 1.00 77.75 93 CYS A C 1
ATOM 689 O O . CYS A 1 93 ? 24.432 -9.742 -14.497 1.00 77.75 93 CYS A O 1
ATOM 691 N N . PHE A 1 94 ? 22.993 -8.186 -15.243 1.00 81.81 94 PHE A N 1
ATOM 692 C CA . PHE A 1 94 ? 23.991 -7.138 -15.434 1.00 81.81 94 PHE A CA 1
ATOM 693 C C . PHE A 1 94 ? 23.927 -6.137 -14.274 1.00 81.81 94 PHE A C 1
ATOM 695 O O . PHE A 1 94 ? 22.904 -5.484 -14.068 1.00 81.81 94 PHE A O 1
ATOM 702 N N . CYS A 1 95 ? 25.029 -5.989 -13.535 1.00 75.88 95 CYS A N 1
ATOM 703 C CA . CYS A 1 95 ? 25.122 -5.099 -12.378 1.00 75.88 95 CYS A CA 1
ATOM 704 C C . CYS A 1 95 ? 26.129 -3.974 -12.647 1.00 75.88 95 CYS A C 1
ATOM 706 O O . CYS A 1 95 ? 27.334 -4.213 -12.653 1.00 75.88 95 CYS A O 1
ATOM 708 N N . ARG A 1 96 ? 25.651 -2.733 -12.795 1.00 79.81 96 ARG A N 1
ATOM 709 C CA . ARG A 1 96 ? 26.503 -1.533 -12.811 1.00 79.81 96 ARG A CA 1
ATOM 710 C C . ARG A 1 96 ? 26.108 -0.605 -11.661 1.00 79.81 96 ARG A C 1
ATOM 712 O O . ARG A 1 96 ? 25.112 0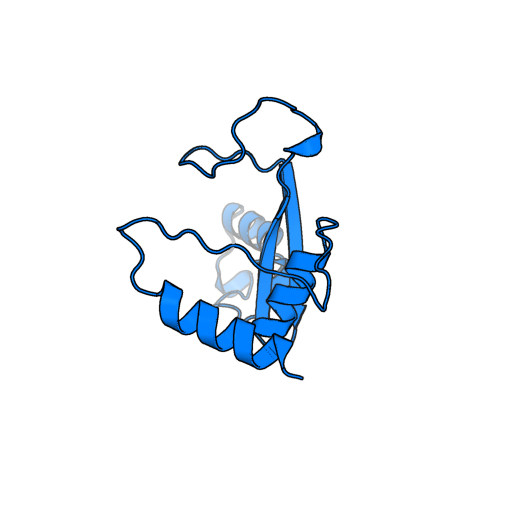.106 -11.785 1.00 79.81 96 ARG A O 1
ATOM 719 N N . PRO A 1 97 ? 26.847 -0.601 -10.543 1.00 73.12 97 PRO A N 1
ATOM 720 C CA . PRO A 1 97 ? 26.551 0.303 -9.446 1.00 73.12 97 PRO A CA 1
ATOM 721 C C . PRO A 1 97 ? 27.016 1.728 -9.750 1.00 73.12 97 PRO A C 1
ATOM 723 O O . PRO A 1 97 ? 27.987 1.949 -10.476 1.00 73.12 97 PRO A O 1
ATOM 726 N N . THR A 1 98 ? 26.336 2.702 -9.155 1.00 74.44 98 THR A N 1
ATOM 727 C CA . THR A 1 98 ? 26.857 4.065 -9.032 1.00 74.44 98 THR A CA 1
ATOM 728 C C . THR A 1 98 ? 27.883 4.114 -7.899 1.00 74.44 98 THR A C 1
ATOM 730 O O . THR A 1 98 ? 27.787 3.357 -6.930 1.00 74.44 98 THR A O 1
ATOM 733 N N . THR A 1 99 ? 28.860 5.018 -7.992 1.00 64.81 99 THR A N 1
ATOM 734 C CA . THR A 1 99 ? 29.947 5.199 -7.006 1.00 64.81 99 THR A CA 1
ATOM 735 C C . THR A 1 99 ? 29.457 5.422 -5.569 1.00 64.81 99 THR A C 1
ATOM 737 O O . THR A 1 99 ? 30.188 5.139 -4.627 1.00 64.81 99 THR A O 1
ATOM 740 N N . ALA A 1 100 ? 28.210 5.862 -5.384 1.00 62.44 100 ALA A N 1
ATOM 741 C CA . ALA A 1 100 ? 27.590 6.077 -4.078 1.00 62.44 100 ALA A CA 1
ATOM 742 C C . ALA A 1 100 ? 27.112 4.787 -3.372 1.00 62.44 100 ALA A C 1
ATOM 744 O O . ALA A 1 100 ? 26.770 4.833 -2.191 1.00 62.44 100 ALA A O 1
ATOM 745 N N . THR A 1 101 ? 27.074 3.633 -4.053 1.00 59.66 101 THR A N 1
ATOM 746 C CA . THR A 1 101 ? 26.458 2.410 -3.504 1.00 59.66 101 THR A CA 1
ATOM 747 C C . THR A 1 101 ? 27.492 1.301 -3.266 1.00 59.66 101 THR A C 1
ATOM 749 O O . THR A 1 101 ? 27.808 0.529 -4.165 1.00 59.66 101 THR A O 1
ATOM 752 N N . ASN A 1 102 ? 27.987 1.159 -2.028 1.00 59.09 102 ASN A N 1
ATOM 753 C CA . ASN A 1 102 ? 28.974 0.124 -1.649 1.00 59.09 102 ASN A CA 1
ATOM 754 C C . ASN A 1 102 ? 28.350 -1.246 -1.264 1.00 59.09 102 ASN A C 1
ATOM 756 O O . ASN A 1 102 ? 29.010 -2.111 -0.700 1.00 59.09 102 ASN A O 1
ATOM 760 N N . ARG A 1 103 ? 27.052 -1.469 -1.527 1.00 63.84 103 ARG A N 1
ATOM 761 C CA . ARG A 1 103 ? 26.342 -2.729 -1.177 1.00 63.84 103 ARG A CA 1
ATOM 762 C C . ARG A 1 103 ? 26.232 -3.726 -2.335 1.00 63.84 103 ARG A C 1
ATOM 764 O O . ARG A 1 103 ? 25.599 -4.769 -2.209 1.00 63.84 103 ARG A O 1
ATOM 771 N N . SER A 1 104 ? 26.844 -3.409 -3.468 1.00 63.66 104 SER A N 1
ATOM 772 C CA . SER A 1 104 ? 26.743 -4.163 -4.721 1.00 63.66 104 SER A CA 1
ATOM 773 C C . SER A 1 104 ? 27.349 -5.564 -4.614 1.00 63.66 104 SER A C 1
ATOM 775 O O . SER A 1 104 ? 26.824 -6.504 -5.205 1.00 63.66 104 SER A O 1
ATOM 777 N N . GLY A 1 105 ? 28.413 -5.717 -3.815 1.00 69.56 105 GLY A N 1
ATOM 778 C CA . GLY A 1 105 ? 29.105 -6.995 -3.626 1.00 69.56 105 GLY A CA 1
ATOM 779 C C . GLY A 1 105 ? 28.231 -8.064 -2.966 1.00 69.56 105 GLY A C 1
ATOM 780 O O . GLY A 1 105 ? 28.101 -9.166 -3.493 1.00 69.56 105 GLY A O 1
ATOM 781 N N . SER A 1 106 ? 27.549 -7.726 -1.867 1.00 77.69 106 SER A N 1
ATOM 782 C CA . SER A 1 106 ? 26.688 -8.684 -1.157 1.00 77.69 106 SER A CA 1
ATOM 783 C C . SER A 1 106 ? 25.426 -9.046 -1.944 1.00 77.69 106 SER A C 1
ATOM 785 O O . SER A 1 106 ? 24.903 -10.152 -1.810 1.00 77.69 106 SER A O 1
ATOM 787 N N . LEU A 1 107 ? 24.933 -8.144 -2.799 1.00 78.62 107 LEU A N 1
ATOM 788 C CA . LEU A 1 107 ? 23.835 -8.449 -3.713 1.00 78.62 107 LEU A CA 1
ATOM 789 C C . LEU A 1 107 ? 24.273 -9.432 -4.806 1.00 78.62 107 LEU A C 1
ATOM 791 O O . LEU A 1 107 ? 23.572 -10.415 -5.041 1.00 78.62 107 LEU A O 1
ATOM 795 N N . ALA A 1 108 ? 25.427 -9.192 -5.435 1.00 77.88 108 ALA A N 1
ATOM 796 C CA . ALA A 1 108 ? 25.966 -10.074 -6.468 1.00 77.88 108 ALA A CA 1
ATOM 797 C C . ALA A 1 108 ? 26.202 -11.493 -5.929 1.00 77.88 108 ALA A C 1
ATOM 799 O O . ALA A 1 108 ? 25.815 -12.466 -6.571 1.00 77.88 108 ALA A O 1
ATOM 800 N N . GLU A 1 109 ? 26.733 -11.616 -4.711 1.00 78.94 109 GLU A N 1
ATOM 801 C CA . GLU A 1 109 ? 26.941 -12.913 -4.061 1.00 78.94 109 GLU A CA 1
ATOM 802 C C . GLU A 1 109 ? 25.618 -13.658 -3.803 1.00 78.94 109 GLU A C 1
ATOM 804 O O . GLU A 1 109 ? 25.505 -14.859 -4.059 1.00 78.94 109 GLU A O 1
ATOM 809 N N . ARG A 1 110 ? 24.580 -12.949 -3.342 1.00 81.19 110 ARG A N 1
ATOM 810 C CA . ARG A 1 110 ? 23.246 -13.534 -3.115 1.00 81.19 110 ARG A CA 1
ATOM 811 C C . ARG A 1 110 ? 22.573 -13.987 -4.410 1.00 81.19 110 ARG A C 1
ATOM 813 O O . ARG A 1 110 ? 21.857 -14.986 -4.390 1.00 81.19 110 ARG A O 1
ATOM 820 N N . LEU A 1 111 ? 22.780 -13.259 -5.507 1.00 77.69 111 LEU A N 1
ATOM 821 C CA . LEU A 1 111 ? 22.275 -13.638 -6.827 1.00 77.69 111 LEU A CA 1
ATOM 822 C C . LEU A 1 111 ? 23.044 -14.841 -7.386 1.00 77.69 111 LEU A C 1
ATOM 824 O O . LEU A 1 111 ? 22.413 -15.783 -7.859 1.00 77.69 111 LEU A O 1
ATOM 828 N N . ALA A 1 112 ? 24.373 -14.867 -7.243 1.00 76.06 112 ALA A N 1
ATOM 829 C CA . ALA A 1 112 ? 25.206 -15.992 -7.668 1.00 76.06 112 ALA A CA 1
ATOM 830 C C . ALA A 1 112 ? 24.822 -17.296 -6.950 1.00 76.06 112 ALA A C 1
ATOM 832 O O . ALA A 1 112 ? 24.648 -18.318 -7.603 1.00 76.06 112 ALA A O 1
ATOM 833 N N . LYS A 1 113 ? 24.590 -17.247 -5.629 1.00 75.81 113 LYS A N 1
ATOM 834 C CA . LYS A 1 113 ? 24.131 -18.404 -4.832 1.00 75.81 113 LYS A CA 1
ATOM 835 C C . LYS A 1 113 ? 22.759 -18.947 -5.245 1.00 75.81 113 LYS A C 1
ATOM 837 O O . LYS A 1 113 ? 22.458 -20.097 -4.957 1.00 75.81 113 LYS A O 1
ATOM 842 N N . ARG A 1 114 ? 21.908 -18.126 -5.869 1.00 69.06 114 ARG A N 1
ATOM 843 C CA . ARG A 1 114 ? 20.597 -18.557 -6.385 1.00 69.06 114 ARG A CA 1
ATOM 844 C C . ARG A 1 114 ? 20.664 -19.122 -7.799 1.00 69.06 114 ARG A C 1
ATOM 846 O O . ARG A 1 114 ? 19.762 -19.854 -8.167 1.00 69.06 114 ARG A O 1
ATOM 853 N N . ALA A 1 115 ? 21.690 -18.770 -8.572 1.00 60.53 115 ALA A N 1
ATOM 854 C CA . ALA A 1 115 ? 21.897 -19.286 -9.923 1.00 60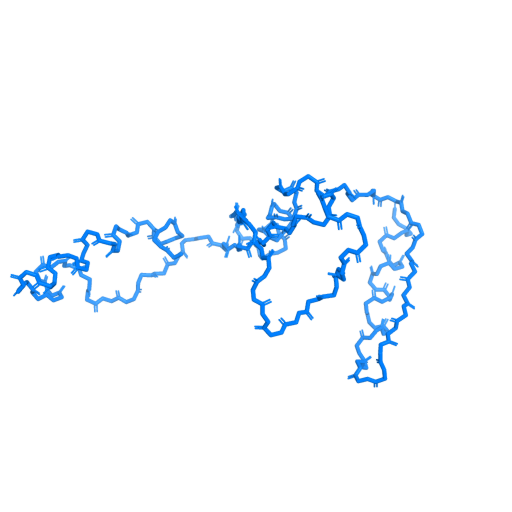.53 115 ALA A CA 1
ATOM 855 C C . ALA A 1 115 ? 22.576 -20.669 -9.943 1.00 60.53 115 ALA A C 1
ATOM 857 O O . ALA A 1 115 ? 22.554 -21.338 -10.969 1.00 60.53 115 ALA A O 1
ATOM 858 N N . SER A 1 116 ? 23.199 -21.076 -8.832 1.00 54.66 116 SER A N 1
ATOM 859 C CA . SER A 1 116 ? 23.869 -22.371 -8.648 1.00 54.66 116 SER A CA 1
ATOM 860 C C . SER A 1 116 ? 22.998 -23.457 -7.989 1.00 54.66 116 SER A C 1
ATOM 862 O O . SER A 1 116 ? 23.520 -24.519 -7.652 1.00 54.66 116 SER A O 1
ATOM 864 N N . LEU A 1 117 ? 21.695 -23.197 -7.823 1.00 48.91 117 LEU A N 1
ATOM 865 C CA . LEU A 1 117 ? 20.643 -24.150 -7.437 1.00 48.91 117 LEU A CA 1
ATOM 866 C C . LEU A 1 117 ? 19.722 -24.407 -8.635 1.00 48.91 117 LEU A C 1
ATOM 868 O O . LEU A 1 117 ? 19.264 -25.560 -8.769 1.00 48.91 117 LEU A O 1
#